Protein AF-A0A7C3GG80-F1 (afdb_monomer)

pLDDT: mean 82.09, std 19.53, range [37.47, 98.31]

Sequence (94 aa):
MRISRRAFALLLLPAGAAWADLESVKAEQNLYKRARKAMENANAALDAAREAYLAGDLEQTNARLEEVEDSVRLAYDSLQATGRKPRKIAKHYK

Nearest PDB structures (foldseek):
  2c41-assembly1_C  TM=8.925E-01  e=2.038E+00  Thermosynechococcus vestitus BP-1
  5hjf-assembly1_D  TM=8.237E-01  e=1.928E+00  Nostoc punctiforme
  6j2l-assembly1_B  TM=5.692E-01  e=2.690E+00  Shigella flexneri
  6j22-assembly1_B  TM=6.849E-01  e=4.955E+00  Shigella flexneri
  8ftm-assembly1_A  TM=7.544E-01  e=6.540E+00  Thermochaetoides thermophila DSM 1495

Solvent-accessible surface area (backbone atoms only — not comparable to full-atom values): 5472 Å² total; per-residue (Å²): 132,89,81,89,79,80,84,76,79,78,78,79,74,79,85,69,65,72,69,58,55,58,58,58,34,69,67,44,83,53,40,70,60,23,21,50,46,18,47,54,47,21,51,54,26,47,55,50,17,52,54,26,47,78,71,69,35,59,69,56,18,50,58,22,48,52,49,23,51,55,18,49,50,49,18,51,53,27,47,58,72,65,71,67,57,68,87,80,65,52,88,76,71,125

Radius of gyration: 20.15 Å; Cα contacts (8 Å, |Δi|>4): 73; chains: 1; bounding box: 73×26×45 Å

Secondary structure (DSSP, 8-state):
--------------TTSHHHHHHHHHT--SHHHHHHHHHHHHHHHHHHHHHHHHTT-HHHHHHHHHHHHHHHHHHHHHHHHT---HHHH-TT--

Structure (mmCIF, N/CA/C/O backbone):
data_AF-A0A7C3GG80-F1
#
_entry.id   AF-A0A7C3GG80-F1
#
loop_
_atom_site.group_PDB
_atom_site.id
_atom_site.type_symbol
_atom_site.label_atom_id
_atom_site.label_alt_id
_atom_site.label_comp_id
_atom_site.label_asym_id
_atom_site.label_entity_id
_atom_site.label_seq_id
_atom_site.pdbx_PDB_ins_code
_atom_site.Cartn_x
_atom_site.Cartn_y
_atom_site.Cartn_z
_atom_site.occupancy
_atom_site.B_iso_or_equiv
_atom_site.auth_seq_id
_atom_site.auth_comp_id
_atom_site.auth_asym_id
_atom_site.auth_atom_id
_atom_site.pdbx_PDB_model_num
ATOM 1 N N . MET A 1 1 ? -46.935 18.513 27.664 1.00 37.47 1 MET A N 1
ATOM 2 C CA . MET A 1 1 ? -46.484 17.330 26.888 1.00 37.47 1 MET A CA 1
ATOM 3 C C . MET A 1 1 ? -45.635 17.842 25.726 1.00 37.47 1 MET A C 1
ATOM 5 O O . MET A 1 1 ? -46.138 18.667 24.987 1.00 37.47 1 MET A O 1
ATOM 9 N N . ARG A 1 2 ? -44.302 17.640 25.698 1.00 45.88 2 ARG A N 1
ATOM 10 C CA . ARG A 1 2 ? -43.613 16.446 25.134 1.00 45.88 2 ARG A CA 1
ATOM 11 C C . ARG A 1 2 ? -44.091 16.221 23.681 1.00 45.88 2 ARG A C 1
ATOM 13 O O . ARG A 1 2 ? -45.260 15.926 23.512 1.00 45.88 2 ARG A O 1
ATOM 20 N N . ILE A 1 3 ? -43.309 16.386 22.609 1.00 50.88 3 ILE A N 1
ATOM 21 C CA . ILE A 1 3 ? -41.959 15.872 22.326 1.00 50.88 3 ILE A CA 1
ATOM 22 C C . ILE A 1 3 ? -41.271 16.733 21.248 1.00 50.88 3 ILE A C 1
ATOM 24 O O . ILE A 1 3 ? -41.834 17.032 20.200 1.00 50.88 3 ILE A O 1
ATOM 28 N N . SER A 1 4 ?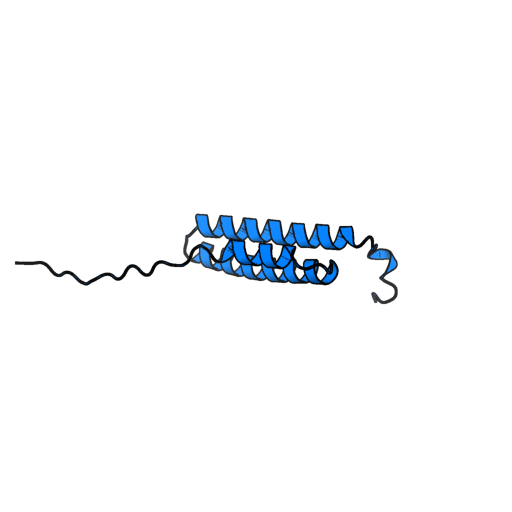 -40.015 17.061 21.530 1.00 54.84 4 SER A N 1
ATOM 29 C CA . SER A 1 4 ? -38.952 17.514 20.634 1.00 54.84 4 SER A CA 1
ATOM 30 C C . SER A 1 4 ? -38.738 16.605 19.419 1.00 54.84 4 SER A C 1
ATOM 32 O O . SER A 1 4 ? -38.587 15.396 19.581 1.00 54.84 4 SER A O 1
ATOM 34 N N . ARG A 1 5 ? -38.572 17.179 18.225 1.00 52.31 5 ARG A N 1
ATOM 35 C CA . ARG A 1 5 ? -37.989 16.477 17.071 1.00 52.31 5 ARG A CA 1
ATOM 36 C C . ARG A 1 5 ? -36.855 17.316 16.498 1.00 52.31 5 ARG A C 1
ATOM 38 O O . ARG A 1 5 ? -37.034 18.072 15.553 1.00 52.31 5 ARG A O 1
ATOM 45 N N . ARG A 1 6 ? -35.685 17.217 17.139 1.00 50.56 6 ARG A N 1
ATOM 46 C CA . ARG A 1 6 ? -34.420 17.645 16.535 1.00 50.56 6 ARG A CA 1
ATOM 47 C C . ARG A 1 6 ? -34.251 16.812 15.266 1.00 50.56 6 ARG A C 1
ATOM 49 O O . ARG A 1 6 ? -34.187 15.589 15.358 1.00 50.56 6 ARG A O 1
ATOM 56 N N . ALA A 1 7 ? -34.261 17.466 14.109 1.00 48.94 7 ALA A N 1
ATOM 57 C CA . ALA A 1 7 ? -33.941 16.835 12.840 1.00 48.94 7 ALA A CA 1
ATOM 58 C C . ALA A 1 7 ? -32.477 16.384 12.905 1.00 48.94 7 ALA A C 1
ATOM 60 O O . ALA A 1 7 ? -31.557 17.193 12.818 1.00 48.94 7 ALA A O 1
ATOM 61 N N . PHE A 1 8 ? -32.274 15.097 13.165 1.00 49.38 8 PHE A N 1
ATOM 62 C CA . PHE A 1 8 ? -30.968 14.463 13.113 1.00 49.38 8 PHE A CA 1
ATOM 63 C C . PHE A 1 8 ? -30.688 14.198 11.632 1.00 49.38 8 PHE A C 1
ATOM 65 O O . PHE A 1 8 ? -31.186 13.230 11.061 1.00 49.38 8 PHE A O 1
ATOM 72 N N . ALA A 1 9 ? -29.992 15.130 10.982 1.00 51.09 9 ALA A N 1
ATOM 73 C CA . ALA A 1 9 ? -29.473 14.918 9.640 1.00 51.09 9 ALA A CA 1
ATOM 74 C C . ALA A 1 9 ? -28.395 13.831 9.736 1.00 51.09 9 ALA A C 1
ATOM 76 O O . ALA A 1 9 ? -27.291 14.078 10.217 1.00 51.09 9 ALA A O 1
ATOM 77 N N . LEU A 1 10 ? -28.763 12.609 9.351 1.00 53.25 10 LEU A N 1
ATOM 78 C CA . LEU A 1 10 ? -27.851 11.483 9.227 1.00 53.25 10 LEU A CA 1
ATOM 79 C C . LEU A 1 10 ? -26.897 11.792 8.066 1.00 53.25 10 LEU A C 1
ATOM 81 O O . LEU A 1 10 ? -27.254 11.653 6.897 1.00 53.25 10 LEU A O 1
ATOM 85 N N . LEU A 1 11 ? -25.712 12.293 8.408 1.00 49.84 11 LEU A N 1
ATOM 86 C CA . LEU A 1 11 ? -24.606 12.482 7.483 1.00 49.84 11 LEU A CA 1
ATOM 87 C C . LEU A 1 11 ? -24.158 11.087 7.028 1.00 49.84 11 LEU A C 1
ATOM 89 O O . LEU A 1 11 ? -23.523 10.352 7.782 1.00 49.84 11 LEU A O 1
ATOM 93 N N . LEU A 1 12 ? -24.563 10.698 5.821 1.00 47.84 12 LEU A N 1
ATOM 94 C CA . LEU A 1 12 ? -24.122 9.470 5.174 1.00 47.84 12 LEU A CA 1
ATOM 95 C C . LEU A 1 12 ? -22.613 9.607 4.901 1.00 47.84 12 LEU A C 1
ATOM 97 O O . LEU A 1 12 ? -22.208 10.372 4.026 1.00 47.84 12 LEU A O 1
ATOM 101 N N . LEU A 1 13 ? -21.780 8.919 5.683 1.00 48.25 13 LEU A N 1
ATOM 102 C CA . LEU A 1 13 ? -20.350 8.792 5.401 1.00 48.25 13 LEU A CA 1
ATOM 103 C C . LEU A 1 13 ? -20.191 8.019 4.076 1.00 48.25 13 LEU A C 1
ATOM 105 O O . LEU A 1 13 ? -20.792 6.950 3.935 1.00 48.25 13 LEU A O 1
ATOM 109 N N . PRO A 1 14 ? -19.415 8.503 3.091 1.00 50.00 14 PRO A N 1
ATOM 110 C CA . PRO A 1 14 ? -19.216 7.769 1.853 1.00 50.00 14 PRO A CA 1
ATOM 111 C C . PRO A 1 14 ? -18.232 6.618 2.100 1.00 50.00 14 PRO A C 1
ATOM 113 O O . PRO A 1 14 ? -17.020 6.791 2.017 1.00 50.00 14 PRO A O 1
ATOM 116 N N . ALA A 1 15 ? -18.757 5.418 2.347 1.00 55.12 15 ALA A N 1
ATOM 117 C CA . ALA A 1 15 ? -17.981 4.174 2.437 1.00 55.12 15 ALA A CA 1
ATOM 118 C C . ALA A 1 15 ? -17.371 3.718 1.084 1.00 55.12 15 ALA A C 1
ATOM 120 O O . ALA A 1 15 ? -16.740 2.671 1.002 1.00 55.12 15 ALA A O 1
ATOM 121 N N . 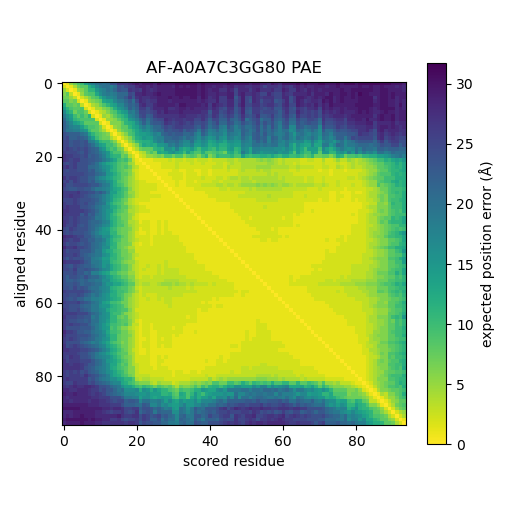GLY A 1 16 ? -17.552 4.486 0.000 1.00 50.78 16 GLY A N 1
ATOM 122 C CA . GLY A 1 16 ? -17.244 4.065 -1.374 1.00 50.78 16 GLY A CA 1
ATOM 123 C C . GLY A 1 16 ? -15.888 4.492 -1.946 1.00 50.78 16 GLY A C 1
ATOM 124 O O . GLY A 1 16 ? -15.603 4.163 -3.092 1.00 50.78 16 GLY A O 1
ATOM 125 N N . ALA A 1 17 ? -15.053 5.232 -1.210 1.00 52.59 17 ALA A N 1
ATOM 126 C CA . ALA A 1 17 ? -13.805 5.764 -1.776 1.00 52.59 17 ALA A CA 1
ATOM 127 C C . ALA A 1 17 ? -12.662 4.734 -1.856 1.00 52.59 17 ALA A C 1
ATOM 129 O O . ALA A 1 17 ? -11.745 4.913 -2.642 1.00 52.59 17 ALA A O 1
ATOM 130 N N . ALA A 1 18 ? -12.715 3.654 -1.070 1.00 53.66 18 ALA A N 1
ATOM 131 C CA . ALA A 1 18 ? -11.594 2.722 -0.937 1.00 53.66 18 ALA A CA 1
ATOM 132 C C . ALA A 1 18 ? -11.255 1.977 -2.238 1.00 53.66 18 ALA A C 1
ATOM 134 O O . ALA A 1 18 ? -10.095 1.899 -2.602 1.00 53.66 18 ALA A O 1
ATOM 135 N N . TRP A 1 19 ? -12.266 1.486 -2.956 1.00 54.09 19 TRP A N 1
ATOM 136 C CA . TRP A 1 19 ? -12.070 0.579 -4.096 1.00 54.09 19 TRP A CA 1
ATOM 137 C C . TRP A 1 19 ? -11.793 1.324 -5.408 1.00 54.09 19 TRP A C 1
ATOM 139 O O . TRP A 1 19 ? -11.282 0.753 -6.371 1.00 54.09 19 TRP A O 1
ATOM 149 N N . ALA A 1 20 ? -12.160 2.605 -5.475 1.00 59.84 20 ALA A N 1
ATOM 150 C CA . ALA A 1 20 ? -11.973 3.408 -6.678 1.00 59.84 20 ALA A CA 1
ATOM 151 C C . ALA A 1 20 ? -10.492 3.745 -6.922 1.00 59.84 20 ALA A C 1
ATOM 153 O O . ALA A 1 20 ? -10.085 3.914 -8.077 1.00 59.84 20 ALA A O 1
ATOM 154 N N . ASP A 1 21 ? -9.685 3.810 -5.859 1.00 75.31 21 ASP A N 1
ATOM 155 C CA . ASP A 1 21 ? -8.302 4.261 -5.957 1.00 75.31 21 ASP A CA 1
ATOM 156 C C . ASP A 1 21 ? -7.406 3.205 -6.622 1.00 75.31 21 ASP A C 1
ATOM 158 O O . ASP A 1 21 ? -6.729 3.530 -7.606 1.00 75.31 21 ASP A O 1
ATOM 162 N N . LEU A 1 22 ? -7.456 1.927 -6.220 1.00 90.06 22 LEU A N 1
ATOM 163 C CA . LEU A 1 22 ? -6.617 0.892 -6.841 1.00 90.06 22 LEU A CA 1
ATOM 164 C C . LEU A 1 22 ? -7.000 0.567 -8.289 1.00 90.06 22 LEU A C 1
ATOM 166 O O . LEU A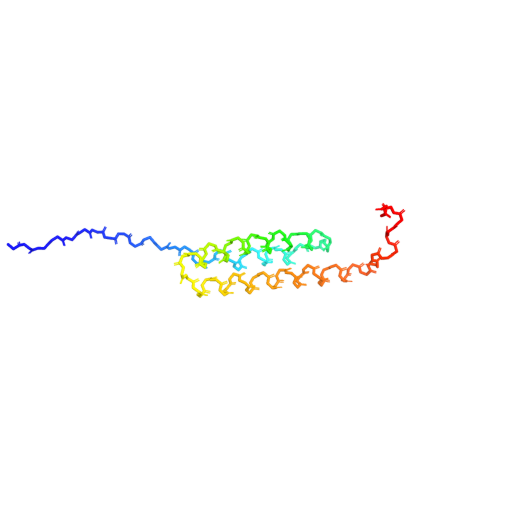 1 22 ? -6.114 0.286 -9.101 1.00 90.06 22 LEU A O 1
ATOM 170 N N . GLU A 1 23 ? -8.277 0.649 -8.665 1.00 91.50 23 GLU A N 1
ATOM 171 C CA . GLU A 1 23 ? -8.685 0.467 -10.067 1.00 91.50 23 GLU A CA 1
ATOM 172 C C . GLU A 1 23 ? -8.033 1.510 -10.987 1.00 91.50 23 GLU A C 1
ATOM 174 O O . GLU A 1 23 ? -7.542 1.184 -12.074 1.00 91.50 23 GLU A O 1
ATOM 179 N N . SER A 1 24 ? -7.910 2.757 -10.519 1.00 90.00 24 SER A N 1
ATOM 180 C CA . SER A 1 24 ? -7.188 3.803 -11.252 1.00 90.00 24 SER A CA 1
ATOM 181 C C . SER A 1 24 ? -5.689 3.495 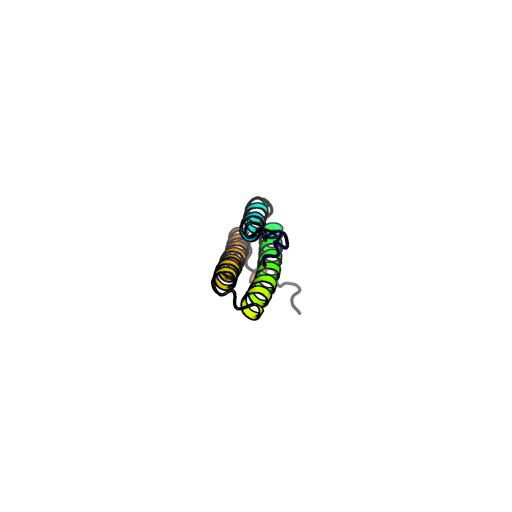-11.385 1.00 90.00 24 SER A C 1
ATOM 183 O O . SER A 1 24 ? -5.074 3.771 -12.422 1.00 90.00 24 SER A O 1
ATOM 185 N N . VAL A 1 25 ? -5.093 2.866 -10.365 1.00 93.88 25 VAL A N 1
ATOM 186 C CA . VAL A 1 25 ? -3.692 2.433 -10.387 1.00 93.88 25 VAL A CA 1
ATOM 187 C C . VAL A 1 25 ? -3.495 1.292 -11.383 1.00 93.88 25 VAL A C 1
ATOM 189 O O . VAL A 1 25 ? -2.536 1.332 -12.157 1.00 93.88 25 VAL A O 1
ATOM 192 N N . LYS A 1 26 ? -4.401 0.306 -11.431 1.00 94.38 26 LYS A N 1
ATOM 193 C CA . LYS A 1 26 ? -4.338 -0.822 -12.381 1.00 94.38 26 LYS A CA 1
ATOM 194 C C . LYS A 1 26 ? -4.293 -0.351 -13.839 1.00 94.38 26 LYS A C 1
ATOM 196 O O . LYS A 1 26 ? -3.595 -0.960 -14.652 1.00 94.38 26 LYS A O 1
ATOM 201 N N . ALA A 1 27 ? -4.956 0.762 -14.157 1.00 94.62 27 ALA A N 1
ATOM 202 C CA . ALA A 1 27 ? -4.984 1.342 -15.501 1.00 94.62 27 ALA A CA 1
ATOM 203 C C . ALA A 1 27 ? -3.652 1.986 -15.956 1.00 94.62 27 ALA A C 1
ATOM 205 O O . ALA A 1 27 ? -3.456 2.218 -17.151 1.00 94.62 27 ALA A O 1
ATOM 206 N N . GLU A 1 28 ? -2.711 2.272 -15.047 1.00 95.19 28 GLU A N 1
ATOM 207 C CA . GLU A 1 28 ? -1.406 2.847 -15.399 1.00 95.19 28 GLU A CA 1
ATOM 208 C C . GLU A 1 28 ? -0.609 1.882 -16.287 1.00 95.19 28 GLU A C 1
ATOM 210 O O . GLU A 1 28 ? -0.256 0.795 -15.850 1.00 95.19 28 GLU A O 1
ATOM 215 N N . GLN A 1 29 ? -0.268 2.251 -17.522 1.00 94.75 29 GLN A N 1
ATOM 216 C CA . GLN A 1 29 ? 0.424 1.337 -18.445 1.00 94.75 29 GLN A CA 1
ATOM 217 C C . GLN A 1 29 ? 1.905 1.138 -18.101 1.00 94.75 29 GLN A C 1
ATOM 219 O O . GLN A 1 29 ? 2.457 0.057 -18.320 1.00 94.75 29 GLN A O 1
ATOM 224 N N . ASN A 1 30 ? 2.574 2.164 -17.568 1.00 96.00 30 ASN A N 1
ATOM 225 C CA . ASN A 1 30 ? 3.987 2.059 -17.236 1.00 96.00 30 ASN A CA 1
ATOM 226 C C . ASN A 1 30 ? 4.167 1.265 -15.937 1.00 96.00 30 ASN A C 1
ATOM 228 O O . ASN A 1 30 ? 3.853 1.756 -14.859 1.00 96.00 30 ASN A O 1
ATOM 232 N N . LEU A 1 31 ? 4.753 0.071 -16.032 1.00 95.69 31 LEU A N 1
ATOM 233 C CA . LEU A 1 31 ? 4.912 -0.857 -14.907 1.00 95.69 31 LEU A CA 1
ATOM 234 C C . LEU A 1 31 ? 5.639 -0.263 -13.687 1.00 95.69 31 LEU A C 1
ATOM 236 O O . LEU A 1 31 ? 5.252 -0.532 -12.554 1.00 95.69 31 LEU A O 1
ATOM 240 N N . TYR A 1 32 ? 6.657 0.581 -13.891 1.00 93.38 32 TYR A N 1
ATOM 241 C CA . TYR A 1 32 ? 7.349 1.245 -12.779 1.00 93.38 32 TYR A CA 1
ATOM 242 C C . TYR A 1 32 ? 6.466 2.286 -12.101 1.00 93.38 32 TYR A C 1
ATOM 244 O O . TYR A 1 32 ? 6.422 2.357 -10.874 1.00 93.38 32 TYR A O 1
ATOM 252 N N . LYS A 1 33 ? 5.753 3.091 -12.897 1.00 95.56 33 LYS A N 1
ATOM 253 C CA . LYS A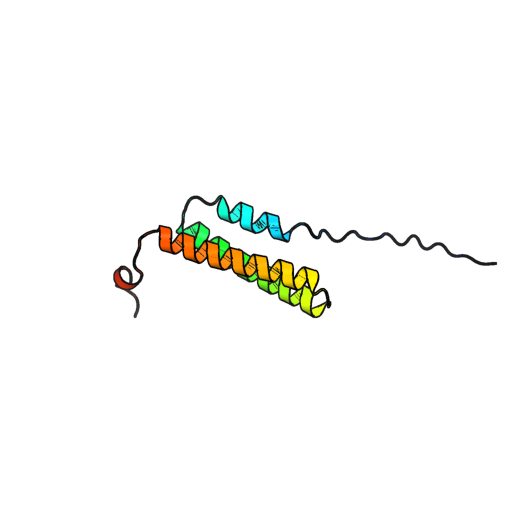 1 33 ? 4.796 4.062 -12.360 1.00 95.56 33 LYS A CA 1
ATOM 254 C C . LYS A 1 33 ? 3.636 3.357 -11.665 1.00 95.56 33 LYS A C 1
ATOM 256 O O . LYS A 1 33 ? 3.231 3.816 -10.606 1.00 95.56 33 LYS A O 1
ATOM 261 N N . ARG A 1 34 ? 3.157 2.234 -12.212 1.00 97.31 34 ARG A N 1
ATOM 262 C CA . ARG A 1 34 ? 2.108 1.406 -11.608 1.00 97.31 34 ARG A CA 1
ATOM 263 C C . ARG A 1 34 ? 2.548 0.893 -10.247 1.00 97.31 34 ARG A C 1
ATOM 265 O O . ARG A 1 34 ? 1.845 1.117 -9.274 1.00 97.31 34 ARG A O 1
ATOM 272 N N . ALA A 1 35 ? 3.737 0.294 -10.164 1.00 96.19 35 ALA A N 1
ATOM 273 C CA . ALA A 1 35 ? 4.272 -0.197 -8.899 1.00 96.19 35 ALA A CA 1
ATOM 274 C C . ALA A 1 35 ? 4.415 0.913 -7.852 1.00 96.19 35 ALA A C 1
ATOM 276 O O . ALA A 1 35 ? 4.054 0.724 -6.694 1.00 96.19 35 ALA A O 1
ATOM 277 N N . ARG A 1 36 ? 4.898 2.090 -8.264 1.00 95.88 36 ARG A N 1
ATOM 278 C CA . ARG A 1 36 ? 5.000 3.253 -7.380 1.00 95.88 36 ARG A CA 1
ATOM 279 C C . ARG A 1 36 ? 3.629 3.707 -6.871 1.00 95.88 36 ARG A C 1
ATOM 281 O O . ARG A 1 36 ? 3.457 3.826 -5.665 1.00 95.88 36 ARG A O 1
ATOM 288 N N . LYS A 1 37 ? 2.674 3.930 -7.776 1.00 96.75 37 LYS A N 1
ATOM 289 C CA . LYS A 1 37 ? 1.306 4.345 -7.433 1.00 96.75 37 LYS A CA 1
ATOM 290 C C . LYS A 1 37 ? 0.604 3.322 -6.539 1.00 96.75 37 LYS A C 1
ATOM 292 O O . LYS A 1 37 ? -0.107 3.704 -5.623 1.00 96.75 37 LYS A O 1
ATOM 297 N N . ALA A 1 38 ? 0.842 2.031 -6.766 1.00 96.81 38 ALA A N 1
ATOM 298 C CA . ALA A 1 38 ? 0.301 0.967 -5.930 1.00 96.81 38 ALA A CA 1
ATOM 299 C C . ALA A 1 38 ? 0.850 1.046 -4.496 1.00 96.81 38 ALA A C 1
ATOM 301 O O . ALA A 1 38 ? 0.083 0.976 -3.547 1.00 96.81 38 ALA A O 1
ATOM 302 N N . MET A 1 39 ? 2.149 1.301 -4.311 1.00 97.56 39 MET A N 1
ATOM 303 C CA . MET A 1 39 ? 2.706 1.531 -2.969 1.00 97.56 39 MET A CA 1
ATOM 304 C C . MET A 1 39 ? 2.196 2.829 -2.319 1.00 97.56 39 MET A C 1
ATOM 306 O O . MET A 1 39 ? 2.002 2.866 -1.107 1.00 97.56 39 MET A O 1
ATOM 310 N N . GLU A 1 40 ? 1.966 3.887 -3.104 1.00 96.38 40 GLU A N 1
ATOM 311 C CA . GLU A 1 40 ? 1.334 5.124 -2.619 1.00 96.38 40 GLU A CA 1
ATOM 312 C C . GLU A 1 40 ? -0.104 4.850 -2.129 1.00 96.38 40 GLU A C 1
ATOM 314 O O . GLU A 1 40 ? -0.464 5.298 -1.040 1.00 96.38 40 GLU A O 1
ATOM 319 N N . ASN A 1 41 ? -0.876 4.032 -2.859 1.00 95.94 41 ASN A N 1
ATOM 320 C CA . ASN A 1 41 ? -2.206 3.574 -2.441 1.00 95.94 41 ASN A CA 1
ATOM 321 C C . ASN A 1 41 ? -2.153 2.719 -1.168 1.00 95.94 41 ASN A C 1
ATOM 323 O O . ASN A 1 41 ? -2.917 2.958 -0.240 1.00 95.94 41 ASN A O 1
ATOM 327 N N . ALA A 1 42 ? -1.209 1.772 -1.082 1.00 96.75 42 ALA A N 1
ATOM 328 C CA . ALA A 1 42 ? -1.028 0.931 0.101 1.00 96.75 42 ALA A CA 1
ATOM 329 C C . ALA A 1 42 ? -0.782 1.767 1.368 1.00 96.75 42 ALA A C 1
ATOM 331 O O . ALA A 1 42 ? -1.355 1.482 2.415 1.00 96.75 42 ALA A O 1
ATOM 332 N N . ASN A 1 43 ? 0.032 2.824 1.279 1.00 96.00 43 ASN A N 1
ATOM 333 C CA . ASN A 1 43 ? 0.251 3.726 2.411 1.00 96.00 43 ASN A CA 1
ATOM 334 C C . ASN A 1 43 ? -1.033 4.461 2.817 1.00 96.00 43 ASN A C 1
ATOM 336 O O . ASN A 1 43 ? -1.377 4.464 3.996 1.00 96.00 43 ASN A O 1
ATOM 340 N N . ALA A 1 44 ? -1.761 5.037 1.856 1.00 95.00 44 ALA A N 1
ATOM 341 C CA . ALA A 1 44 ? -3.015 5.735 2.144 1.00 95.00 44 ALA A CA 1
ATOM 342 C C . ALA A 1 44 ? -4.078 4.794 2.745 1.00 95.00 44 ALA A C 1
ATOM 344 O O . ALA A 1 44 ? -4.770 5.152 3.699 1.00 95.00 44 ALA A O 1
ATOM 345 N N . ALA A 1 45 ? -4.177 3.566 2.229 1.00 95.75 45 ALA A N 1
ATOM 346 C CA . ALA A 1 45 ? -5.067 2.539 2.754 1.00 95.75 45 ALA A CA 1
ATOM 347 C C . ALA A 1 45 ? -4.674 2.111 4.175 1.00 95.75 45 ALA A C 1
ATOM 349 O O . ALA A 1 45 ? -5.552 1.930 5.015 1.00 95.75 45 ALA A O 1
ATOM 350 N N . LEU A 1 46 ? -3.376 2.011 4.478 1.00 97.12 46 LEU A N 1
ATOM 351 C CA . LEU A 1 46 ? -2.893 1.689 5.821 1.00 97.12 46 LEU A CA 1
ATOM 352 C C . LEU A 1 46 ? -3.209 2.801 6.833 1.00 97.12 46 LEU A C 1
ATOM 354 O O . LEU A 1 46 ? -3.643 2.503 7.948 1.00 97.12 46 LEU A O 1
ATOM 358 N N . ASP A 1 47 ? -3.044 4.068 6.445 1.00 96.62 47 ASP A N 1
ATOM 359 C CA . ASP A 1 47 ? -3.440 5.211 7.274 1.00 96.62 47 ASP A CA 1
ATOM 360 C C . ASP A 1 47 ? -4.954 5.180 7.556 1.00 96.62 47 ASP A C 1
ATOM 362 O O . ASP A 1 47 ? -5.372 5.264 8.713 1.00 96.62 47 ASP A O 1
ATOM 366 N N . ALA A 1 48 ? -5.778 4.928 6.534 1.00 94.31 48 ALA A N 1
ATOM 367 C CA . ALA A 1 48 ? -7.226 4.778 6.694 1.00 94.31 48 ALA A CA 1
ATOM 368 C C . ALA A 1 48 ? -7.617 3.556 7.549 1.00 94.31 48 ALA A C 1
ATOM 370 O O . ALA A 1 48 ? -8.552 3.630 8.349 1.00 94.31 48 ALA A O 1
ATOM 371 N N . ALA A 1 49 ? -6.904 2.430 7.421 1.00 95.81 49 ALA A N 1
ATOM 372 C CA . ALA A 1 49 ? -7.120 1.242 8.248 1.00 95.81 49 ALA A CA 1
ATOM 373 C C . ALA A 1 49 ? -6.867 1.552 9.727 1.00 95.81 49 ALA A C 1
ATOM 375 O O . ALA A 1 49 ? -7.643 1.146 10.595 1.00 95.81 49 ALA A O 1
ATOM 376 N N . ARG A 1 50 ? -5.802 2.315 10.008 1.00 96.94 50 ARG A N 1
ATOM 377 C CA . ARG A 1 50 ? -5.474 2.782 11.355 1.00 96.94 50 ARG A CA 1
ATOM 378 C C . ARG A 1 50 ? -6.568 3.688 11.912 1.00 96.94 50 ARG A C 1
ATOM 380 O O . ARG A 1 50 ? -6.960 3.499 13.060 1.00 96.94 50 ARG A O 1
ATOM 387 N N . GLU A 1 51 ? -7.062 4.647 11.134 1.00 97.19 51 GLU A N 1
ATOM 388 C CA . GLU A 1 51 ? -8.155 5.532 11.560 1.00 97.19 51 GLU A CA 1
ATOM 389 C C . GLU A 1 51 ? -9.435 4.749 11.880 1.00 97.19 51 GLU A C 1
ATOM 391 O O . GLU A 1 51 ? -10.011 4.933 12.954 1.00 97.19 51 GLU A O 1
ATOM 396 N N . ALA A 1 52 ? -9.831 3.817 11.008 1.00 96.25 52 ALA A N 1
ATOM 397 C CA . ALA A 1 52 ? -10.988 2.948 11.227 1.00 96.25 52 ALA A CA 1
ATOM 398 C C . ALA A 1 52 ? -10.834 2.088 12.491 1.00 96.25 52 ALA A C 1
ATOM 400 O O . ALA A 1 52 ? -11.753 1.994 13.305 1.00 96.25 52 ALA A O 1
ATOM 401 N N . TYR A 1 53 ? -9.639 1.530 12.706 1.00 97.12 53 TYR A N 1
ATOM 402 C CA . TYR A 1 53 ? -9.353 0.720 13.887 1.00 97.12 53 TYR A CA 1
ATOM 403 C C . TYR A 1 53 ? -9.472 1.538 15.178 1.00 97.12 53 TYR A C 1
ATOM 405 O O . TYR A 1 53 ? -10.086 1.092 16.147 1.00 97.12 53 TYR A O 1
ATOM 413 N N . LEU A 1 54 ? -8.935 2.764 15.186 1.00 97.94 54 LEU A N 1
ATOM 414 C CA . LEU A 1 54 ? -9.053 3.683 16.322 1.00 97.94 54 LEU A CA 1
ATOM 415 C C . LEU A 1 54 ? -10.506 4.106 16.590 1.00 97.94 54 LEU A C 1
ATOM 417 O O . LEU A 1 54 ? -10.850 4.387 17.737 1.00 97.94 54 LEU A O 1
ATOM 421 N N . ALA A 1 55 ? -11.355 4.122 15.562 1.00 97.12 55 ALA A N 1
ATOM 422 C CA . ALA A 1 55 ? -12.790 4.371 15.682 1.00 97.12 55 ALA A CA 1
ATOM 423 C C . ALA A 1 55 ? -13.602 3.132 16.121 1.00 97.12 55 ALA A C 1
ATOM 425 O O . ALA A 1 55 ? -14.799 3.253 16.379 1.00 97.12 55 ALA A O 1
ATOM 426 N N . GLY A 1 56 ? -12.972 1.955 16.228 1.00 97.12 56 GLY A N 1
ATOM 427 C CA . GLY A 1 56 ? -13.637 0.689 16.551 1.00 97.12 56 GLY A CA 1
ATOM 428 C C . GLY A 1 56 ? -14.397 0.058 15.379 1.00 97.12 56 GLY A C 1
ATOM 429 O O . GLY A 1 56 ? -15.144 -0.898 15.586 1.00 97.12 56 GLY A O 1
ATOM 430 N N . ASP A 1 57 ? -14.213 0.569 14.161 1.00 97.19 57 ASP A N 1
ATOM 431 C CA . ASP A 1 57 ? -14.865 0.074 12.949 1.00 97.19 57 ASP A CA 1
ATOM 432 C C . ASP A 1 57 ? -14.025 -1.037 12.303 1.00 97.19 57 ASP A C 1
ATOM 434 O O . ASP A 1 57 ? -13.250 -0.812 11.371 1.00 97.19 57 ASP A O 1
ATOM 438 N N . LEU A 1 58 ? -14.158 -2.255 12.837 1.00 96.44 58 LEU A N 1
ATOM 439 C CA . LEU A 1 58 ? -13.381 -3.415 12.385 1.00 96.44 58 LEU A CA 1
ATOM 440 C C . LEU A 1 58 ? -13.734 -3.868 10.962 1.00 96.44 58 LEU A C 1
ATOM 442 O O . LEU A 1 58 ? -12.879 -4.433 10.282 1.00 96.44 58 LEU A O 1
ATOM 446 N N . GLU A 1 59 ? -14.966 -3.628 10.506 1.00 96.06 59 GLU A N 1
ATOM 447 C CA . GLU A 1 59 ? -15.368 -3.928 9.128 1.00 96.06 59 GLU A CA 1
ATOM 448 C C . GLU A 1 59 ? -14.578 -3.043 8.164 1.00 96.06 59 GLU A C 1
ATOM 450 O O . GLU A 1 59 ? -13.911 -3.540 7.252 1.00 96.06 59 GLU A O 1
ATOM 455 N N . GLN A 1 60 ? -14.556 -1.734 8.431 1.00 92.62 60 GLN A N 1
ATOM 456 C CA . GLN A 1 60 ? -13.788 -0.801 7.627 1.00 92.62 60 GLN A CA 1
ATOM 457 C C . GLN A 1 60 ? -12.280 -1.034 7.767 1.00 92.62 60 GLN A C 1
ATOM 459 O O . GLN A 1 60 ? -11.576 -0.916 6.763 1.00 92.62 60 GLN A O 1
ATOM 464 N N . THR A 1 61 ? -11.774 -1.401 8.952 1.00 95.31 61 THR A N 1
ATOM 465 C CA . THR A 1 61 ? -10.367 -1.802 9.130 1.00 95.31 61 THR A CA 1
ATOM 466 C C . THR A 1 61 ? -10.002 -2.953 8.199 1.00 95.31 61 THR A C 1
ATOM 468 O O . THR A 1 61 ? -9.027 -2.834 7.459 1.00 95.31 61 THR A O 1
ATOM 471 N N . ASN A 1 62 ? -10.784 -4.037 8.197 1.00 96.38 62 ASN A N 1
ATOM 472 C CA . ASN A 1 62 ? -10.508 -5.204 7.359 1.00 96.38 62 ASN A CA 1
ATOM 473 C C . ASN A 1 62 ? -10.539 -4.844 5.872 1.00 96.38 62 ASN A C 1
ATOM 475 O O . ASN A 1 62 ? -9.578 -5.132 5.167 1.00 96.38 62 ASN A O 1
ATOM 479 N N . ALA A 1 63 ? -11.566 -4.119 5.420 1.00 95.12 63 ALA A N 1
ATOM 480 C CA . ALA A 1 63 ? -11.666 -3.692 4.025 1.00 95.12 63 ALA A CA 1
ATOM 481 C C . ALA A 1 63 ? -10.460 -2.841 3.578 1.00 95.12 63 ALA A C 1
ATOM 483 O O . ALA A 1 63 ? -9.990 -2.954 2.449 1.00 95.12 63 ALA A O 1
ATOM 484 N N . ARG A 1 64 ? -9.923 -1.985 4.459 1.00 94.31 64 ARG A N 1
ATOM 485 C CA . ARG A 1 64 ? -8.723 -1.191 4.148 1.00 94.31 64 ARG A CA 1
ATOM 486 C C . ARG A 1 64 ? -7.446 -2.027 4.166 1.00 94.31 64 ARG A C 1
ATOM 488 O O . ARG A 1 64 ? -6.542 -1.740 3.393 1.00 94.31 64 ARG A O 1
ATOM 495 N N . LEU A 1 65 ? -7.355 -3.051 5.011 1.00 96.88 65 LEU A N 1
ATOM 496 C CA . LEU A 1 65 ? -6.217 -3.974 5.006 1.00 96.88 65 LEU A CA 1
ATOM 497 C C . LEU A 1 65 ? -6.209 -4.881 3.766 1.00 96.88 65 LEU A C 1
ATOM 499 O O . LEU A 1 65 ? -5.133 -5.151 3.237 1.00 96.88 65 LEU A O 1
ATOM 503 N N . GLU A 1 66 ? -7.375 -5.282 3.260 1.00 96.81 66 GLU A N 1
ATOM 504 C CA . GLU A 1 66 ? -7.494 -5.971 1.965 1.00 96.81 66 GLU A CA 1
ATOM 505 C C . GLU A 1 66 ? -6.966 -5.088 0.821 1.00 96.81 66 GLU A C 1
ATOM 507 O O . GLU A 1 66 ? -6.154 -5.530 0.010 1.00 96.81 66 GLU A O 1
ATOM 512 N N . GLU A 1 67 ? -7.319 -3.799 0.818 1.00 95.06 67 GLU A N 1
ATOM 513 C CA . GLU A 1 67 ? -6.800 -2.819 -0.145 1.00 95.06 67 GLU A CA 1
ATOM 514 C C . GLU A 1 67 ? -5.264 -2.671 -0.058 1.00 95.06 67 GLU A C 1
ATOM 516 O O . GLU A 1 67 ? -4.585 -2.540 -1.083 1.00 95.06 67 GLU A O 1
ATOM 521 N N . VAL A 1 68 ? -4.688 -2.728 1.154 1.00 96.94 68 VAL A N 1
ATOM 522 C CA . VAL A 1 68 ? -3.226 -2.753 1.359 1.00 96.94 68 VAL A CA 1
ATOM 523 C C . VAL A 1 68 ? -2.619 -3.993 0.707 1.00 96.94 68 VAL A C 1
ATOM 525 O O . VAL A 1 68 ? -1.650 -3.865 -0.045 1.00 96.94 68 VAL A O 1
ATOM 528 N N . GLU A 1 69 ? -3.173 -5.179 0.966 1.00 98.00 69 GLU A N 1
ATOM 529 C CA . GLU A 1 69 ? -2.689 -6.435 0.385 1.00 98.00 69 GLU A CA 1
ATOM 530 C C . GLU A 1 69 ? -2.721 -6.387 -1.147 1.00 98.00 69 GLU A C 1
ATOM 532 O O . GLU A 1 69 ? -1.707 -6.650 -1.805 1.00 98.00 69 GLU A O 1
ATOM 537 N N . ASP A 1 70 ? -3.851 -5.976 -1.718 1.00 97.44 70 ASP A N 1
ATOM 538 C CA . ASP A 1 70 ? -4.042 -5.884 -3.162 1.00 97.44 70 ASP A CA 1
ATOM 539 C C . ASP A 1 70 ? -3.085 -4.887 -3.817 1.00 97.44 70 ASP A C 1
ATOM 541 O O . ASP A 1 70 ? -2.513 -5.159 -4.879 1.00 97.44 70 ASP A O 1
ATOM 545 N N . SER A 1 71 ? -2.840 -3.760 -3.154 1.00 96.94 71 SER A N 1
ATOM 546 C CA . SER A 1 71 ? -1.895 -2.739 -3.601 1.00 96.94 71 SER A CA 1
ATOM 547 C C . SER A 1 71 ? -0.451 -3.244 -3.590 1.00 96.94 71 SER A C 1
ATOM 549 O O . SER A 1 71 ? 0.283 -3.088 -4.570 1.00 96.94 71 SER A O 1
ATOM 551 N N . VAL A 1 72 ? -0.034 -3.898 -2.504 1.00 98.19 72 VAL A N 1
ATOM 552 C CA . VAL A 1 72 ? 1.314 -4.472 -2.375 1.00 98.19 72 VAL A CA 1
ATOM 553 C C . VAL A 1 72 ? 1.531 -5.571 -3.416 1.00 98.19 72 VAL A C 1
ATOM 555 O O . VAL A 1 72 ? 2.573 -5.604 -4.078 1.00 98.19 72 VAL A O 1
ATOM 558 N N . ARG A 1 73 ? 0.532 -6.435 -3.619 1.00 98.31 73 ARG A N 1
ATOM 559 C CA . ARG A 1 73 ? 0.556 -7.480 -4.646 1.00 98.31 73 ARG A CA 1
ATOM 560 C C . ARG A 1 73 ? 0.667 -6.890 -6.050 1.00 98.31 73 ARG A C 1
ATOM 562 O O . ARG A 1 73 ? 1.551 -7.295 -6.804 1.00 98.31 73 ARG A O 1
ATOM 569 N N . LEU A 1 74 ? -0.128 -5.868 -6.376 1.00 97.69 74 LEU A N 1
ATOM 570 C CA . LEU A 1 74 ? -0.034 -5.177 -7.665 1.00 97.69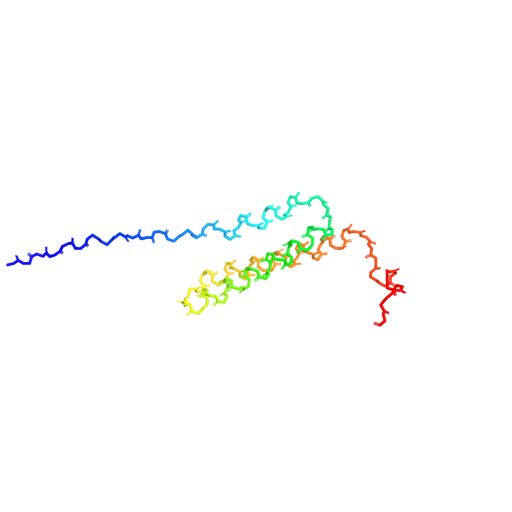 74 LEU A CA 1
ATOM 571 C C . LEU A 1 74 ? 1.355 -4.567 -7.887 1.00 97.69 74 LEU A C 1
ATOM 573 O O . LEU A 1 74 ? 1.886 -4.626 -9.003 1.00 97.69 74 LEU A O 1
ATOM 577 N N . ALA A 1 75 ? 1.958 -3.983 -6.849 1.00 97.19 75 ALA A N 1
ATOM 578 C CA . ALA A 1 75 ? 3.306 -3.435 -6.934 1.00 97.19 75 ALA A CA 1
ATOM 579 C C . ALA A 1 75 ? 4.340 -4.523 -7.239 1.00 97.19 75 ALA A C 1
ATOM 581 O O . ALA A 1 75 ? 5.150 -4.366 -8.158 1.00 97.19 75 ALA A O 1
ATOM 582 N N . TYR A 1 76 ? 4.276 -5.637 -6.511 1.00 96.56 76 TYR A N 1
ATOM 583 C CA . TYR A 1 76 ? 5.140 -6.793 -6.722 1.00 96.56 76 TYR A CA 1
ATOM 584 C C . TYR A 1 76 ? 5.016 -7.341 -8.149 1.00 96.56 76 TYR A C 1
ATOM 586 O O . TYR A 1 76 ? 6.021 -7.433 -8.860 1.00 96.56 76 TYR A O 1
ATOM 594 N N . ASP A 1 77 ? 3.794 -7.615 -8.605 1.00 96.75 77 ASP A N 1
ATOM 595 C CA . ASP A 1 77 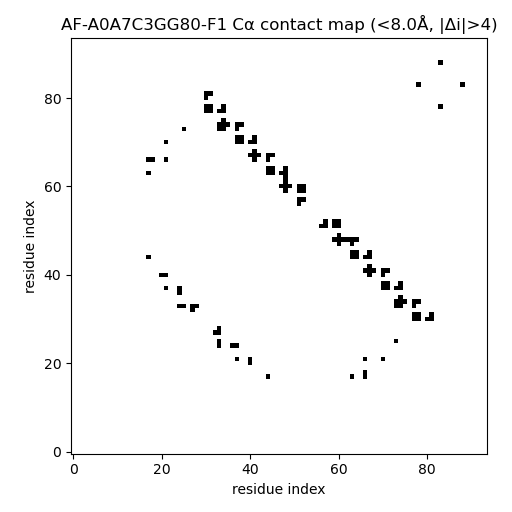? 3.532 -8.171 -9.934 1.00 96.75 77 ASP A CA 1
ATOM 596 C C . ASP A 1 77 ? 3.987 -7.220 -11.044 1.00 96.75 77 ASP A C 1
ATOM 598 O O . ASP A 1 77 ? 4.608 -7.639 -12.024 1.00 96.75 77 ASP A O 1
ATOM 602 N N . SER A 1 78 ? 3.759 -5.916 -10.869 1.00 96.25 78 SER A N 1
ATOM 603 C CA . SER A 1 78 ? 4.207 -4.893 -11.819 1.00 96.25 78 SER A CA 1
ATOM 604 C C . SER A 1 78 ? 5.727 -4.866 -11.947 1.00 96.25 78 SER A C 1
ATOM 606 O O . SER A 1 78 ? 6.247 -4.792 -13.061 1.00 96.25 78 SER A O 1
ATOM 608 N N . LEU A 1 79 ? 6.450 -4.957 -10.825 1.00 94.50 79 LEU A N 1
ATOM 609 C CA . LEU A 1 79 ? 7.913 -5.002 -10.819 1.00 94.50 79 LEU A CA 1
ATOM 610 C C . LEU A 1 79 ? 8.438 -6.291 -11.453 1.00 94.50 79 LEU A C 1
ATOM 612 O O . LEU A 1 79 ? 9.355 -6.226 -12.275 1.00 94.50 79 LEU A O 1
ATOM 616 N N . GLN A 1 80 ? 7.838 -7.438 -11.139 1.00 93.56 80 GLN A N 1
ATOM 617 C CA . GLN A 1 80 ? 8.198 -8.724 -11.739 1.00 93.56 80 GLN A CA 1
ATOM 618 C C . GLN A 1 80 ? 7.978 -8.717 -13.257 1.00 93.56 80 GLN A C 1
ATOM 620 O O . GLN A 1 80 ? 8.860 -9.132 -14.015 1.00 93.56 80 GLN A O 1
ATOM 625 N N . ALA A 1 81 ? 6.861 -8.148 -13.717 1.00 93.88 81 ALA A N 1
ATOM 626 C CA . ALA A 1 81 ? 6.530 -8.014 -15.133 1.00 93.88 81 ALA A CA 1
ATOM 627 C C . ALA A 1 81 ? 7.507 -7.113 -15.912 1.00 93.88 81 ALA A C 1
ATOM 629 O O . ALA A 1 81 ? 7.603 -7.229 -17.132 1.00 93.88 81 ALA A O 1
ATOM 630 N N . THR A 1 82 ? 8.292 -6.252 -15.245 1.00 90.38 82 THR A N 1
ATOM 631 C CA . THR A 1 82 ? 9.352 -5.484 -15.929 1.00 90.38 82 THR A CA 1
ATOM 632 C C . THR A 1 82 ? 10.480 -6.368 -16.467 1.00 90.38 82 THR A C 1
ATOM 634 O O . THR A 1 82 ? 11.285 -5.903 -17.278 1.00 90.38 82 THR A O 1
ATOM 637 N N . GLY A 1 83 ? 10.607 -7.606 -15.969 1.00 86.44 83 GLY A N 1
ATOM 638 C CA . GLY A 1 83 ? 11.686 -8.535 -16.309 1.00 86.44 83 GLY A CA 1
ATOM 639 C C . GLY A 1 83 ? 13.075 -8.086 -15.837 1.00 86.44 83 GLY A C 1
ATOM 640 O O . GLY A 1 83 ? 14.075 -8.767 -16.098 1.00 86.44 83 GLY A O 1
ATOM 641 N N . ARG A 1 84 ? 13.187 -6.945 -15.139 1.00 78.00 84 ARG A N 1
ATOM 642 C CA . ARG A 1 84 ? 14.478 -6.429 -14.684 1.00 78.00 84 ARG A CA 1
ATOM 643 C C . ARG A 1 84 ? 14.875 -7.077 -13.366 1.00 78.00 84 ARG A C 1
ATOM 645 O O . ARG A 1 84 ? 14.179 -6.979 -12.366 1.00 78.00 84 ARG A O 1
ATOM 652 N N . LYS A 1 85 ? 16.060 -7.690 -13.343 1.00 73.06 85 LYS A N 1
ATOM 653 C CA . LYS A 1 85 ? 16.641 -8.253 -12.118 1.00 73.06 85 LYS A CA 1
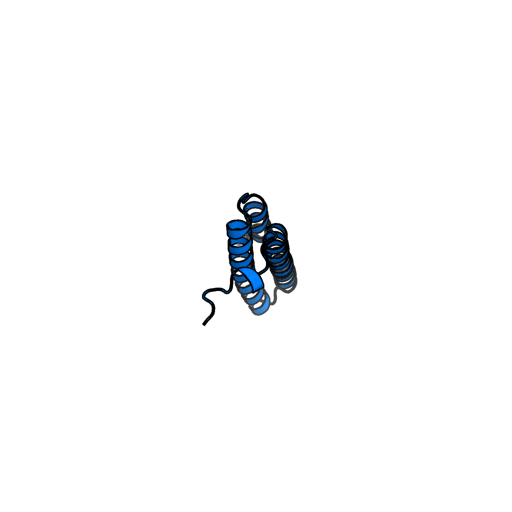ATOM 654 C C . LYS A 1 85 ? 17.315 -7.137 -11.313 1.00 73.06 85 LYS A C 1
ATOM 656 O O . LYS A 1 85 ? 18.291 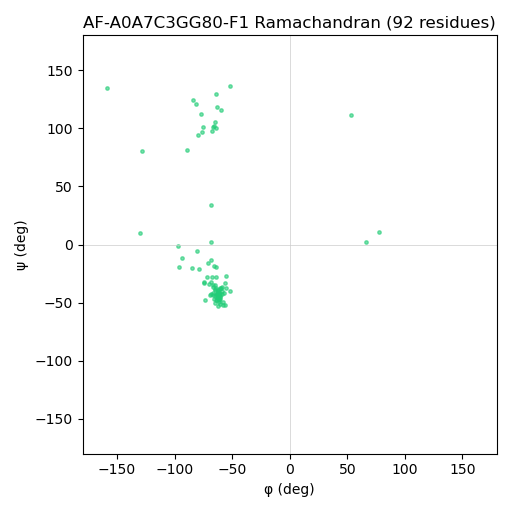-6.582 -11.824 1.00 73.06 85 LYS A O 1
ATOM 661 N N . PRO A 1 86 ? 16.912 -6.863 -10.057 1.00 66.50 86 PRO A N 1
ATOM 662 C CA . PRO A 1 86 ? 17.539 -5.832 -9.219 1.00 66.50 86 PRO A CA 1
ATOM 663 C C . PRO A 1 86 ? 19.065 -5.992 -9.126 1.00 66.50 86 PRO A C 1
ATOM 665 O O . PRO A 1 86 ? 19.814 -5.034 -9.309 1.00 66.50 86 PRO A O 1
ATOM 668 N N . ARG A 1 87 ? 19.538 -7.245 -9.011 1.00 67.19 87 ARG A N 1
ATOM 669 C CA . ARG A 1 87 ? 20.968 -7.611 -9.012 1.00 67.19 87 ARG A CA 1
ATOM 670 C C . ARG A 1 87 ? 21.761 -7.131 -10.232 1.00 67.19 87 ARG A C 1
ATOM 672 O O . ARG A 1 87 ? 22.968 -6.974 -10.121 1.00 67.19 87 ARG A O 1
ATOM 679 N N . LYS A 1 88 ? 21.128 -6.943 -11.396 1.00 62.12 88 LYS A N 1
ATOM 680 C CA . LYS A 1 88 ? 21.802 -6.482 -12.625 1.00 62.12 88 LYS A CA 1
ATOM 681 C C . LYS A 1 88 ? 21.744 -4.960 -12.812 1.00 62.12 88 LYS A C 1
ATOM 683 O O . LYS A 1 88 ? 22.444 -4.441 -13.673 1.00 62.12 88 LYS A O 1
ATOM 688 N N . ILE A 1 89 ? 20.926 -4.258 -12.024 1.00 60.78 89 ILE A N 1
ATOM 689 C CA . ILE A 1 89 ? 20.753 -2.795 -12.070 1.00 60.78 89 ILE A CA 1
ATOM 690 C C . ILE A 1 89 ? 21.635 -2.102 -11.014 1.00 60.78 89 ILE A C 1
ATOM 692 O O . ILE A 1 89 ? 21.961 -0.927 -11.152 1.00 60.78 89 ILE A O 1
ATOM 696 N N . ALA A 1 90 ? 22.084 -2.843 -9.996 1.00 60.22 90 ALA A N 1
ATOM 697 C CA . ALA A 1 90 ? 22.881 -2.387 -8.856 1.00 60.22 90 ALA A CA 1
ATOM 698 C C . ALA A 1 90 ? 24.330 -1.950 -9.184 1.00 60.22 90 ALA A C 1
ATOM 700 O O . ALA A 1 90 ? 25.226 -2.125 -8.368 1.00 60.22 90 ALA A O 1
ATOM 701 N N . LYS A 1 91 ? 24.594 -1.349 -10.353 1.00 56.94 91 LYS A N 1
ATOM 702 C CA . LYS A 1 91 ? 25.920 -0.786 -10.675 1.00 56.94 91 LYS A CA 1
ATOM 703 C C . LYS A 1 91 ? 26.263 0.454 -9.827 1.00 56.94 91 LYS A C 1
ATOM 705 O O . LYS A 1 91 ? 27.417 0.867 -9.802 1.00 56.94 91 LYS A O 1
ATOM 710 N N . HIS A 1 92 ? 25.271 1.029 -9.137 1.00 60.28 92 HIS A N 1
ATOM 711 C CA . HIS A 1 92 ? 25.398 2.238 -8.312 1.00 60.28 92 HIS A CA 1
ATOM 712 C C . HIS A 1 92 ? 24.828 2.104 -6.892 1.00 60.28 92 HIS A C 1
ATOM 714 O O . HIS A 1 92 ? 24.728 3.109 -6.195 1.00 60.28 92 HIS A O 1
ATOM 720 N N . TYR A 1 93 ? 24.462 0.897 -6.447 1.00 55.78 93 TYR A N 1
ATOM 721 C CA . TYR A 1 93 ? 24.177 0.686 -5.027 1.00 55.78 93 TYR A CA 1
ATOM 722 C C . TYR A 1 93 ? 25.527 0.648 -4.296 1.00 55.78 93 TYR A C 1
ATOM 724 O O . TYR A 1 93 ? 26.260 -0.332 -4.418 1.00 55.78 93 TYR A O 1
ATOM 732 N N . LYS A 1 94 ? 25.887 1.766 -3.655 1.00 57.69 94 LYS A N 1
ATOM 733 C CA . LYS A 1 94 ? 26.937 1.821 -2.631 1.00 57.69 94 LYS A CA 1
ATOM 734 C C . LYS A 1 94 ? 26.361 1.371 -1.298 1.00 57.69 94 LYS A C 1
ATOM 736 O O . LYS A 1 94 ? 25.177 1.695 -1.056 1.00 57.69 94 LYS A O 1
#

Foldseek 3Di:
DDDDDDPPPPPPDPLPPLPVQLVVLVPDPQLQSSLVSLVVSLVVLCVQLVVCVVVVNVVSNVSSVVSNVVSNVSNVVSVVVVVDDPVVVVPPVD

Mean predicted aligned error: 10.69 Å